Protein AF-A0A607GXM0-F1 (afdb_monomer_lite)

Foldseek 3Di:
DDDDDPVPDPDPPPPDDQDLVVQLVVLLVVVLVPDDPVCSVVSNVLLPDPPRPVVVVSSVVSVVD

Sequence (65 aa):
MATVDLSQLPQPAIIEALDFEVILAEIKQFMISKFPEEVRPAVAAALELESEPLNIIAQAFAWRE

Radius of gyration: 19.43 Å; chains: 1; bounding box: 48×20×53 Å

pLDDT: mean 90.69, std 10.98, range [54.0, 98.38]

Secondary structure (DSSP, 8-state):
-PPP-GGGSPPPTT-----HHHHHHHHHHHHHHTS-TTTHHHHHHHHT-TT-HHHHHHHHHHTT-

Structure (mmCIF, N/CA/C/O backbone):
data_AF-A0A607GXM0-F1
#
_entry.id   AF-A0A607GXM0-F1
#
loop_
_atom_site.group_PDB
_atom_site.id
_atom_site.type_symbol
_atom_site.label_atom_id
_atom_site.label_alt_id
_atom_site.label_comp_id
_atom_site.label_asym_id
_atom_site.label_entity_id
_atom_site.label_seq_id
_atom_site.pdbx_PDB_ins_code
_atom_site.Cartn_x
_atom_site.Cartn_y
_atom_site.Cartn_z
_atom_site.occupancy
_atom_site.B_iso_or_equiv
_atom_site.auth_seq_id
_atom_site.auth_comp_id
_atom_site.auth_asym_id
_atom_site.auth_atom_id
_atom_site.pdbx_PDB_model_num
ATOM 1 N N . MET A 1 1 ? -35.369 4.195 39.862 1.00 54.00 1 MET A N 1
ATOM 2 C CA . MET A 1 1 ? -34.785 3.412 38.751 1.00 54.00 1 MET A CA 1
ATOM 3 C C . MET A 1 1 ? -33.322 3.785 38.673 1.00 54.00 1 MET A C 1
ATOM 5 O O . MET A 1 1 ? -33.039 4.969 38.558 1.00 54.00 1 MET A O 1
ATOM 9 N N . ALA A 1 2 ? -32.416 2.823 38.841 1.00 67.50 2 ALA A N 1
ATOM 10 C CA . ALA A 1 2 ? -30.993 3.081 38.669 1.00 67.50 2 ALA A CA 1
ATOM 11 C C . ALA A 1 2 ? -30.727 3.272 37.171 1.00 67.50 2 ALA A C 1
ATOM 13 O O . ALA A 1 2 ? -30.989 2.377 36.371 1.00 67.50 2 ALA A O 1
ATOM 14 N N . THR A 1 3 ? -30.296 4.469 36.795 1.00 78.31 3 THR A N 1
ATOM 15 C CA . THR A 1 3 ? -29.797 4.775 35.456 1.00 78.31 3 THR A CA 1
ATOM 16 C C . THR A 1 3 ? -28.499 3.999 35.262 1.00 78.31 3 THR A C 1
ATOM 18 O O . THR A 1 3 ? -27.550 4.211 36.013 1.00 78.31 3 THR A O 1
ATOM 21 N N . VAL A 1 4 ? -28.463 3.067 34.310 1.00 78.94 4 VAL A N 1
ATOM 22 C CA . VAL A 1 4 ? -27.218 2.378 33.946 1.00 78.94 4 VAL A CA 1
ATOM 23 C C . VAL A 1 4 ? -26.300 3.394 33.274 1.00 78.94 4 VAL A C 1
ATOM 25 O O . VAL A 1 4 ? -26.685 4.015 32.285 1.00 78.94 4 VAL A O 1
ATOM 28 N N . ASP A 1 5 ? -25.103 3.572 33.828 1.00 82.44 5 ASP A N 1
ATOM 29 C CA . ASP A 1 5 ? -24.056 4.393 33.232 1.00 82.44 5 ASP A CA 1
ATOM 30 C C . ASP A 1 5 ? -23.383 3.609 32.100 1.00 82.44 5 ASP A C 1
ATOM 32 O O . ASP A 1 5 ? -22.621 2.669 32.329 1.00 82.44 5 ASP A O 1
ATOM 36 N N . LEU A 1 6 ? -2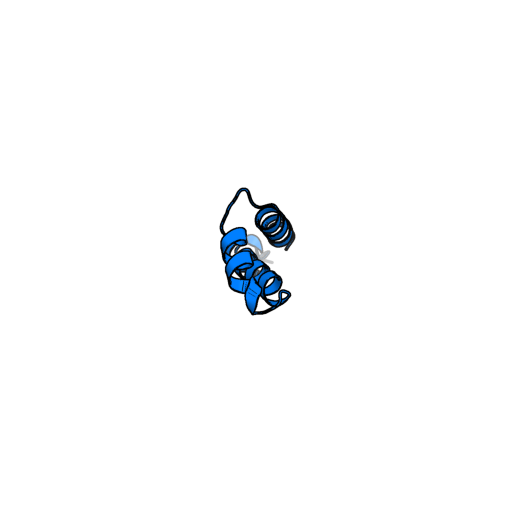3.696 3.990 30.862 1.00 80.75 6 LEU A N 1
ATOM 37 C CA . LEU A 1 6 ? -23.174 3.344 29.658 1.00 80.75 6 LEU A CA 1
ATOM 38 C C . LEU A 1 6 ? -21.656 3.525 29.494 1.00 80.75 6 LEU A C 1
ATOM 40 O O . LEU A 1 6 ? -21.052 2.769 28.741 1.00 80.75 6 LEU A O 1
ATOM 44 N N . SER A 1 7 ? -21.031 4.472 30.205 1.00 80.06 7 SER A N 1
ATOM 45 C CA . SER A 1 7 ? -19.572 4.651 30.188 1.00 80.06 7 SER A CA 1
ATOM 46 C C . SER A 1 7 ? -18.813 3.557 30.951 1.00 80.06 7 SER A C 1
ATOM 48 O O . SER A 1 7 ? -17.615 3.390 30.745 1.00 80.06 7 SER A O 1
ATOM 50 N N . GLN A 1 8 ? -19.507 2.794 31.803 1.00 82.19 8 GLN A N 1
ATOM 51 C CA . GLN A 1 8 ? -18.939 1.698 32.599 1.00 82.19 8 GLN A CA 1
ATOM 52 C C . GLN A 1 8 ? -19.012 0.341 31.886 1.00 82.19 8 GLN A C 1
ATOM 54 O O . GLN A 1 8 ? -18.556 -0.670 32.422 1.00 82.19 8 GLN A O 1
ATOM 59 N N . LEU A 1 9 ? -19.622 0.287 30.699 1.00 82.81 9 LEU A N 1
ATOM 60 C CA . LEU A 1 9 ? -19.663 -0.932 29.904 1.00 82.81 9 LEU A CA 1
ATOM 61 C C . LEU A 1 9 ? -18.303 -1.141 29.220 1.00 82.81 9 LEU A C 1
ATOM 63 O O . LEU A 1 9 ? -17.717 -0.174 28.727 1.00 82.81 9 LEU A O 1
ATOM 67 N N . PRO A 1 10 ? -17.790 -2.384 29.157 1.00 79.69 10 PRO A N 1
ATOM 68 C CA . PRO A 1 10 ? -16.600 -2.668 28.368 1.00 79.69 10 PRO A CA 1
ATOM 69 C C . PRO A 1 10 ? -16.854 -2.272 26.912 1.00 79.69 10 PRO A C 1
ATOM 71 O O . PRO A 1 10 ? -17.959 -2.470 26.395 1.00 79.69 10 PRO A O 1
ATOM 74 N N . GLN A 1 11 ? -15.835 -1.715 26.252 1.00 74.00 11 GLN A N 1
ATOM 75 C CA . GLN A 1 11 ? -15.945 -1.396 24.833 1.00 74.00 11 GLN A CA 1
ATOM 76 C C . GLN A 1 11 ? -16.350 -2.655 24.056 1.00 74.00 11 GLN A C 1
ATOM 78 O O . GLN A 1 11 ? -15.801 -3.735 24.300 1.00 74.00 11 GLN A O 1
ATOM 83 N N . PRO A 1 12 ? -17.327 -2.545 23.144 1.00 76.00 12 PRO A N 1
ATOM 84 C CA . PRO A 1 12 ? -17.745 -3.682 22.349 1.00 76.00 12 PRO A CA 1
ATOM 85 C C . PRO A 1 12 ? -16.560 -4.182 21.522 1.00 76.00 12 PRO A C 1
ATOM 87 O O . PRO A 1 12 ? -15.878 -3.396 20.870 1.00 76.00 12 PRO A O 1
ATOM 90 N N . ALA A 1 13 ? -16.373 -5.502 21.475 1.00 67.19 13 ALA A N 1
ATOM 91 C CA . ALA A 1 13 ? -15.333 -6.171 20.683 1.00 67.19 13 ALA A CA 1
ATOM 92 C C . ALA A 1 13 ? -15.485 -5.996 19.151 1.00 67.19 13 ALA A C 1
ATOM 94 O O . ALA A 1 13 ? -14.795 -6.651 18.382 1.00 67.19 13 ALA A O 1
ATOM 95 N N . ILE A 1 14 ? -16.422 -5.150 18.712 1.00 64.94 14 ILE A N 1
ATOM 96 C CA . ILE A 1 14 ? -16.745 -4.847 17.311 1.00 64.94 14 ILE A CA 1
ATOM 97 C C . ILE A 1 14 ? -15.810 -3.756 16.755 1.00 64.94 14 ILE A C 1
ATOM 99 O O . ILE A 1 14 ? -15.766 -3.545 15.548 1.00 64.94 14 ILE A O 1
ATOM 103 N N . ILE A 1 15 ? -15.053 -3.059 17.611 1.00 66.31 15 ILE A N 1
ATOM 104 C CA . ILE A 1 15 ? -14.028 -2.111 17.165 1.00 66.31 15 ILE A CA 1
ATOM 105 C C . ILE A 1 15 ? -12.788 -2.923 16.785 1.00 66.31 15 ILE A C 1
ATOM 107 O O . ILE A 1 15 ? -11.985 -3.279 17.647 1.00 66.31 15 ILE A O 1
ATOM 111 N N . GLU A 1 16 ? -12.660 -3.257 15.502 1.00 69.31 16 GLU A N 1
ATOM 112 C CA . GLU A 1 16 ? -11.415 -3.792 14.961 1.00 69.31 16 GLU A CA 1
ATOM 113 C C . GLU A 1 16 ? -10.325 -2.729 15.129 1.00 69.31 16 GLU A C 1
ATOM 115 O O . GLU A 1 16 ? -10.474 -1.583 14.700 1.00 69.31 16 GLU A O 1
ATOM 120 N N . ALA A 1 17 ? -9.257 -3.082 15.841 1.00 74.25 17 ALA A N 1
ATOM 121 C CA . ALA A 1 17 ? -8.119 -2.196 16.004 1.00 74.25 17 ALA A CA 1
ATOM 122 C C . ALA A 1 17 ? -7.336 -2.195 14.689 1.00 74.25 17 ALA A C 1
ATOM 124 O O . ALA A 1 17 ? -6.566 -3.117 14.426 1.00 74.25 17 ALA A O 1
ATOM 125 N N . LEU A 1 18 ? -7.571 -1.178 13.863 1.00 82.31 18 LEU A N 1
ATOM 126 C CA . LEU A 1 18 ? -6.813 -0.966 12.636 1.00 82.31 18 LEU A CA 1
ATOM 127 C C . LEU A 1 18 ? -5.356 -0.653 12.993 1.00 82.31 18 LEU A C 1
ATOM 129 O O . LEU A 1 18 ? -5.077 0.284 13.745 1.00 82.31 18 LEU A O 1
ATOM 133 N N . ASP A 1 19 ? -4.437 -1.450 12.453 1.00 92.75 19 ASP A N 1
ATOM 134 C CA . ASP A 1 19 ? -3.000 -1.227 12.560 1.00 92.75 19 ASP A CA 1
ATOM 135 C C . ASP A 1 19 ? -2.469 -0.765 11.202 1.00 92.75 19 ASP A C 1
ATOM 137 O O . ASP A 1 19 ? -2.579 -1.467 10.194 1.00 92.75 19 ASP A O 1
ATOM 141 N N . PHE A 1 20 ? -1.912 0.445 11.179 1.00 95.25 20 PHE A N 1
ATOM 142 C CA . PHE A 1 20 ? -1.432 1.072 9.952 1.00 95.25 20 PHE A CA 1
ATOM 143 C C . PHE A 1 20 ? -0.353 0.239 9.251 1.00 95.25 20 PHE A C 1
ATOM 145 O O . PHE A 1 20 ? -0.372 0.130 8.027 1.00 95.25 20 PHE A O 1
ATOM 152 N N . GLU A 1 21 ? 0.570 -0.364 10.002 1.00 95.44 21 GLU A N 1
ATOM 153 C CA . GLU A 1 21 ? 1.673 -1.139 9.428 1.00 95.44 21 GLU A CA 1
ATOM 154 C C . GLU A 1 21 ? 1.173 -2.464 8.845 1.00 95.44 21 GLU A C 1
ATOM 156 O O . GLU A 1 21 ? 1.651 -2.900 7.794 1.00 95.44 21 GLU A O 1
ATOM 161 N N . VAL A 1 22 ? 0.162 -3.075 9.472 1.00 95.69 22 VAL A N 1
ATOM 162 C CA . VAL A 1 22 ? -0.523 -4.255 8.920 1.00 95.69 22 VAL A CA 1
ATOM 163 C C . VAL A 1 22 ? -1.198 -3.907 7.592 1.00 95.69 22 VAL A C 1
ATOM 165 O O . VAL A 1 22 ? -0.936 -4.560 6.581 1.00 95.69 22 VAL A O 1
ATOM 168 N N . ILE A 1 23 ? -1.993 -2.835 7.562 1.00 96.25 23 ILE A N 1
ATOM 169 C CA . ILE A 1 23 ? -2.711 -2.394 6.356 1.00 96.25 23 ILE A CA 1
ATOM 170 C C . ILE A 1 23 ? -1.723 -2.007 5.244 1.00 96.25 23 ILE A C 1
ATOM 172 O O . ILE A 1 23 ? -1.890 -2.389 4.082 1.00 96.25 23 ILE A O 1
ATOM 176 N N . LEU A 1 24 ? -0.647 -1.291 5.582 1.00 97.62 24 LEU A N 1
ATOM 177 C CA . LEU A 1 24 ? 0.394 -0.911 4.630 1.00 97.62 24 LEU A CA 1
ATOM 178 C C . LEU A 1 24 ? 1.077 -2.140 4.016 1.00 97.62 24 LEU A C 1
ATOM 180 O O . LEU A 1 24 ? 1.295 -2.173 2.801 1.00 97.62 24 LEU A O 1
ATOM 184 N N . ALA A 1 25 ? 1.396 -3.157 4.819 1.00 97.31 25 ALA A N 1
ATOM 185 C CA . ALA A 1 25 ? 1.998 -4.393 4.328 1.00 97.31 25 ALA A CA 1
ATOM 186 C C . ALA A 1 25 ? 1.068 -5.132 3.348 1.00 97.31 25 ALA A C 1
ATOM 188 O O . ALA A 1 25 ? 1.521 -5.587 2.292 1.00 97.31 25 ALA A O 1
ATOM 189 N N . GLU A 1 26 ? -0.229 -5.203 3.650 1.00 97.38 26 GLU A N 1
ATOM 190 C CA . GLU A 1 26 ? -1.237 -5.807 2.772 1.00 97.38 26 GLU A CA 1
ATOM 191 C C . GLU A 1 26 ? -1.369 -5.050 1.445 1.00 97.38 26 GLU A C 1
ATOM 193 O O . GLU A 1 26 ? -1.340 -5.657 0.368 1.0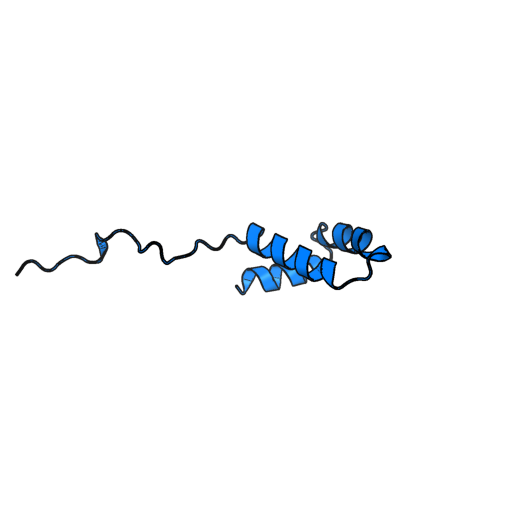0 97.38 26 GLU A O 1
ATOM 198 N N . ILE A 1 27 ? -1.422 -3.716 1.496 1.00 97.81 27 ILE A N 1
ATOM 199 C CA . ILE A 1 27 ? -1.476 -2.860 0.305 1.00 97.81 27 ILE A CA 1
ATOM 200 C C . ILE A 1 27 ? -0.216 -3.029 -0.547 1.00 97.81 27 ILE A C 1
ATOM 202 O O . ILE A 1 27 ? -0.320 -3.201 -1.765 1.00 97.81 27 ILE A O 1
ATOM 206 N N . LYS A 1 28 ? 0.978 -3.034 0.060 1.00 98.12 28 LYS A N 1
ATOM 207 C CA . LYS A 1 28 ? 2.243 -3.261 -0.656 1.00 98.12 28 LYS A CA 1
ATOM 208 C C . LYS A 1 28 ? 2.241 -4.613 -1.371 1.00 98.12 28 LYS A C 1
ATOM 210 O O . LYS A 1 28 ? 2.576 -4.677 -2.556 1.00 98.12 28 LYS A O 1
ATOM 215 N N . GLN A 1 29 ? 1.813 -5.686 -0.701 1.00 98.00 29 GLN A N 1
ATOM 216 C CA . GLN A 1 29 ? 1.696 -7.009 -1.326 1.00 98.00 29 GLN A CA 1
ATOM 217 C C . GLN A 1 29 ? 0.686 -7.015 -2.476 1.00 98.00 29 GLN A C 1
ATOM 219 O O . GLN A 1 29 ? 0.966 -7.553 -3.555 1.00 98.00 29 GLN A O 1
ATOM 224 N N . PHE A 1 30 ? -0.465 -6.370 -2.282 1.00 97.94 30 PHE A N 1
ATOM 225 C CA . PHE A 1 30 ? -1.464 -6.216 -3.329 1.00 97.94 30 PHE A CA 1
ATOM 226 C C . PHE A 1 30 ? -0.891 -5.483 -4.546 1.00 97.94 30 PHE A C 1
ATOM 228 O O . PHE A 1 30 ? -1.064 -5.960 -5.670 1.00 97.94 30 PHE A O 1
ATOM 235 N N . MET A 1 31 ? -0.162 -4.382 -4.347 1.00 97.75 31 MET A N 1
ATOM 236 C CA . MET A 1 31 ? 0.495 -3.634 -5.421 1.00 97.75 31 MET A CA 1
ATOM 237 C C . MET A 1 31 ? 1.513 -4.500 -6.170 1.00 97.75 31 MET A C 1
ATOM 239 O O . MET A 1 31 ? 1.437 -4.588 -7.395 1.00 97.75 31 MET A O 1
ATOM 243 N N . ILE A 1 32 ? 2.406 -5.200 -5.458 1.00 98.25 32 ILE A N 1
ATOM 244 C CA . ILE A 1 32 ? 3.414 -6.096 -6.056 1.00 98.25 32 ILE A CA 1
ATOM 245 C C . ILE A 1 32 ? 2.745 -7.168 -6.926 1.00 98.25 32 ILE A C 1
ATOM 247 O O . ILE A 1 32 ? 3.212 -7.446 -8.031 1.00 98.25 32 ILE A O 1
ATOM 251 N N . SER A 1 33 ? 1.612 -7.728 -6.483 1.00 97.94 33 SER A N 1
ATOM 252 C CA . SER A 1 33 ? 0.887 -8.770 -7.226 1.00 97.94 33 SER A CA 1
ATOM 253 C C . SER A 1 33 ? 0.435 -8.340 -8.629 1.00 97.94 33 SER A C 1
ATOM 255 O O . SER A 1 33 ? 0.209 -9.195 -9.486 1.00 97.94 33 SER A O 1
ATOM 257 N N . LYS A 1 34 ? 0.310 -7.028 -8.885 1.00 97.88 34 LYS A N 1
ATOM 258 C CA . LYS A 1 34 ? -0.136 -6.482 -10.178 1.00 97.88 34 LYS A CA 1
ATOM 259 C C . LYS A 1 34 ? 0.969 -6.385 -11.224 1.00 97.88 34 LYS A C 1
ATOM 261 O O . LYS A 1 34 ? 0.662 -6.161 -12.392 1.00 97.88 34 LYS A O 1
ATOM 266 N N . PHE A 1 35 ? 2.225 -6.577 -10.835 1.00 97.38 35 PHE A N 1
ATOM 267 C CA . PHE A 1 35 ? 3.353 -6.548 -11.758 1.00 97.38 35 PHE A CA 1
ATOM 268 C C . PHE A 1 35 ? 3.694 -7.952 -12.299 1.00 97.38 35 PHE A C 1
ATOM 270 O O . PHE A 1 35 ? 3.438 -8.950 -11.609 1.00 97.38 35 PHE A O 1
ATOM 277 N N . PRO A 1 36 ? 4.291 -8.051 -13.507 1.00 98.38 36 PRO A N 1
ATOM 278 C CA . PRO A 1 36 ? 4.877 -9.295 -14.017 1.00 98.38 36 PRO A CA 1
ATOM 279 C C . PRO A 1 36 ? 5.907 -9.883 -13.047 1.00 98.38 36 PRO A C 1
ATOM 281 O O . PRO A 1 36 ? 6.627 -9.134 -12.383 1.00 98.38 36 PRO A O 1
ATOM 284 N N . GLU A 1 37 ? 5.979 -11.212 -12.952 1.00 98.00 37 GLU A N 1
ATOM 285 C CA . GLU A 1 37 ? 6.799 -11.912 -11.951 1.00 98.00 37 GLU A CA 1
ATOM 286 C C . GLU A 1 37 ? 8.274 -11.527 -12.010 1.00 98.00 37 GLU A C 1
ATOM 288 O O . GLU A 1 37 ? 8.917 -11.378 -10.973 1.00 98.00 37 GLU A O 1
ATOM 293 N N . GLU A 1 38 ? 8.778 -11.274 -13.214 1.00 98.25 38 GLU A N 1
ATOM 294 C CA . GLU A 1 38 ? 10.168 -10.932 -13.487 1.00 98.25 38 GLU A CA 1
ATOM 295 C C . GLU A 1 38 ? 10.576 -9.598 -12.849 1.00 98.25 38 GLU A C 1
ATOM 297 O O . GLU A 1 38 ? 11.742 -9.406 -12.511 1.00 98.25 38 GLU A O 1
ATOM 302 N N . VAL A 1 39 ? 9.624 -8.676 -12.664 1.00 97.75 39 VAL A N 1
ATOM 303 C CA . VAL A 1 39 ? 9.888 -7.334 -12.121 1.00 97.75 39 VAL A CA 1
ATOM 304 C C . VAL A 1 39 ? 9.397 -7.153 -10.682 1.00 97.75 39 VAL A C 1
ATOM 306 O O . VAL A 1 39 ? 9.779 -6.176 -10.037 1.00 97.75 39 VAL A O 1
ATOM 309 N N . ARG A 1 40 ? 8.609 -8.091 -10.133 1.00 98.19 40 ARG A N 1
ATOM 310 C CA . ARG A 1 40 ? 8.136 -8.040 -8.734 1.00 98.19 40 ARG A CA 1
ATOM 311 C C . ARG A 1 40 ? 9.262 -7.837 -7.712 1.00 98.19 40 ARG A C 1
ATOM 313 O O . ARG A 1 40 ? 9.053 -7.021 -6.817 1.00 98.19 40 ARG A O 1
ATOM 320 N N . PRO A 1 41 ? 10.445 -8.481 -7.823 1.00 98.00 41 PRO A N 1
ATOM 321 C CA . PRO A 1 41 ? 11.536 -8.247 -6.876 1.00 98.00 41 PRO A CA 1
ATOM 322 C C . PRO A 1 41 ? 12.029 -6.795 -6.869 1.00 98.00 41 PRO A C 1
ATOM 324 O O . PRO A 1 41 ? 12.294 -6.240 -5.807 1.00 98.00 41 PRO A O 1
ATOM 327 N N . ALA A 1 42 ? 12.110 -6.158 -8.042 1.00 97.56 42 ALA A N 1
ATOM 328 C CA . ALA A 1 42 ? 12.529 -4.763 -8.157 1.00 97.56 42 ALA A CA 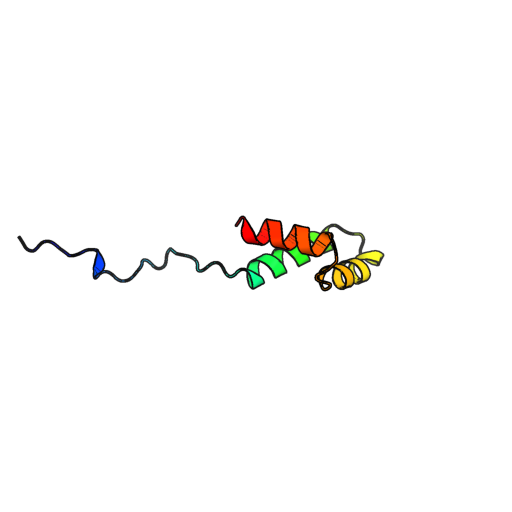1
ATOM 329 C C . ALA A 1 42 ? 11.477 -3.805 -7.577 1.00 97.56 42 ALA A C 1
ATOM 331 O O . ALA A 1 42 ? 11.822 -2.858 -6.876 1.00 97.56 42 ALA A O 1
ATOM 332 N N . VAL A 1 43 ? 10.191 -4.082 -7.817 1.00 97.69 43 VAL A N 1
ATOM 333 C CA . VAL A 1 43 ? 9.081 -3.301 -7.247 1.00 97.69 43 VAL A CA 1
ATOM 334 C C . VAL A 1 43 ? 9.028 -3.443 -5.727 1.00 97.69 43 VAL A C 1
ATOM 336 O O . VAL A 1 43 ? 8.855 -2.445 -5.033 1.00 97.69 43 VAL A O 1
ATOM 339 N N . ALA A 1 44 ? 9.211 -4.658 -5.203 1.00 97.81 44 ALA A N 1
ATOM 340 C CA . ALA A 1 44 ? 9.269 -4.901 -3.766 1.00 97.81 44 ALA A CA 1
ATOM 341 C C . ALA A 1 44 ? 10.414 -4.114 -3.116 1.00 97.81 44 ALA A C 1
ATOM 343 O O . ALA A 1 44 ? 10.196 -3.447 -2.114 1.00 97.81 44 ALA A O 1
ATOM 344 N N . ALA A 1 45 ? 11.604 -4.117 -3.727 1.00 97.75 45 ALA A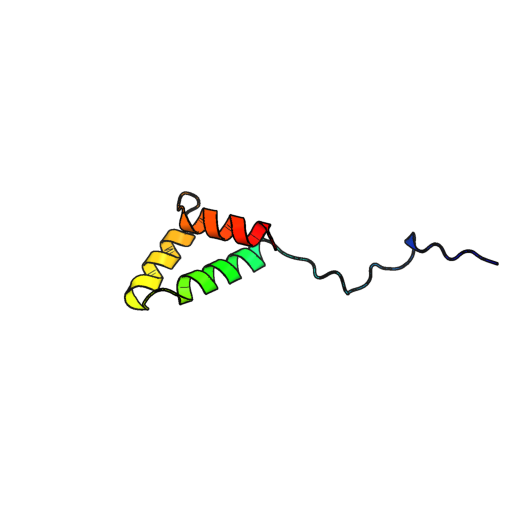 N 1
ATOM 345 C CA . ALA A 1 45 ? 12.734 -3.331 -3.240 1.00 97.75 45 ALA A CA 1
ATOM 346 C C . ALA A 1 45 ? 12.451 -1.817 -3.249 1.00 97.75 45 ALA A C 1
ATOM 348 O O . ALA A 1 45 ? 12.794 -1.131 -2.291 1.00 97.75 45 ALA A O 1
ATOM 349 N N . ALA A 1 46 ? 11.799 -1.297 -4.295 1.00 96.56 46 ALA A N 1
ATOM 350 C CA . ALA A 1 46 ? 11.417 0.114 -4.357 1.00 96.56 46 ALA A CA 1
ATOM 351 C C . ALA A 1 46 ? 10.377 0.485 -3.281 1.00 96.56 46 ALA A C 1
ATOM 353 O O . ALA A 1 46 ? 10.481 1.535 -2.660 1.00 96.56 46 ALA A O 1
ATOM 354 N N . LEU A 1 47 ? 9.402 -0.385 -3.002 1.00 97.19 47 LEU A N 1
ATOM 355 C CA . LEU A 1 47 ? 8.381 -0.144 -1.973 1.00 97.19 47 LEU A CA 1
ATOM 356 C C . LEU A 1 47 ? 8.938 -0.076 -0.541 1.00 97.19 47 LEU A C 1
ATOM 358 O O . LEU A 1 47 ? 8.252 0.432 0.343 1.00 97.19 47 LEU A O 1
ATOM 362 N N . GLU A 1 48 ? 10.163 -0.541 -0.301 1.00 96.88 48 GLU A N 1
ATOM 363 C CA . GLU A 1 48 ? 10.830 -0.422 1.002 1.00 96.88 48 GLU A CA 1
ATOM 364 C C . GLU A 1 48 ? 11.547 0.918 1.202 1.00 96.88 48 GLU A C 1
ATOM 366 O O . GLU A 1 48 ? 11.900 1.276 2.323 1.00 96.88 48 GLU A O 1
ATOM 371 N N . LEU A 1 49 ? 11.745 1.695 0.138 1.00 97.75 49 LEU A N 1
ATOM 372 C CA . LEU A 1 49 ? 12.388 2.999 0.225 1.00 97.75 49 LEU A CA 1
ATOM 373 C C . LEU A 1 49 ? 11.348 4.085 0.536 1.00 97.75 49 LEU A C 1
ATOM 375 O O . LEU A 1 49 ? 10.369 4.266 -0.186 1.00 97.75 49 LEU A O 1
ATOM 379 N N . GLU A 1 50 ? 11.567 4.862 1.597 1.00 95.12 50 GLU A N 1
ATOM 380 C CA . GLU A 1 50 ? 10.672 5.967 1.989 1.00 95.12 50 GLU A CA 1
ATOM 381 C C . GLU A 1 50 ? 10.572 7.071 0.927 1.00 95.12 50 GLU A C 1
ATOM 383 O O . GLU A 1 50 ? 9.534 7.713 0.787 1.00 95.12 50 GLU A O 1
ATOM 388 N N . SER A 1 51 ? 11.637 7.278 0.149 1.00 96.06 51 SER A N 1
ATOM 389 C CA . SER A 1 51 ? 11.674 8.279 -0.918 1.00 96.06 51 SER A CA 1
ATOM 390 C C . SER A 1 51 ? 10.924 7.864 -2.184 1.00 96.06 51 SER A C 1
ATOM 392 O O . SER A 1 51 ? 10.713 8.702 -3.061 1.00 96.06 51 SER A O 1
ATOM 394 N N . GLU A 1 52 ? 10.562 6.586 -2.325 1.00 97.94 52 GLU A N 1
ATOM 395 C CA . GLU A 1 52 ? 9.956 6.090 -3.557 1.00 97.94 52 GLU A CA 1
ATOM 396 C C . GLU A 1 52 ? 8.479 6.496 -3.654 1.00 97.94 52 GLU A C 1
ATOM 398 O O . GLU A 1 52 ? 7.693 6.220 -2.741 1.00 97.94 52 GLU A O 1
ATOM 403 N N . PRO A 1 53 ? 8.045 7.086 -4.787 1.00 97.38 53 PRO A N 1
ATOM 404 C CA . PRO A 1 53 ? 6.660 7.517 -4.966 1.00 97.38 53 PRO A CA 1
ATOM 405 C C . PRO A 1 53 ? 5.634 6.402 -4.747 1.00 97.38 53 PRO A C 1
ATOM 407 O O . PRO A 1 53 ? 4.546 6.663 -4.242 1.00 97.38 53 PRO A O 1
ATOM 410 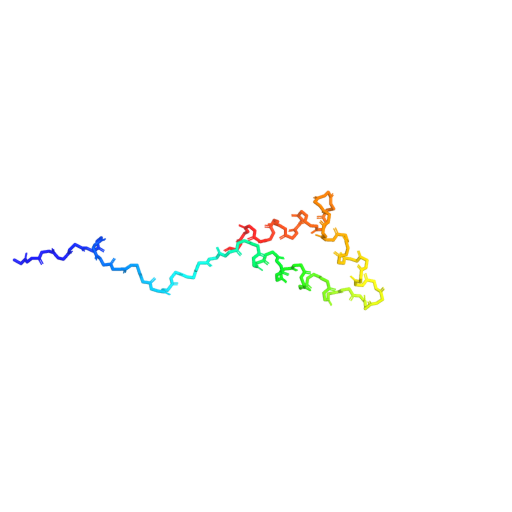N N . LEU A 1 54 ? 5.967 5.153 -5.097 1.00 96.06 54 LEU A N 1
ATOM 411 C CA . LEU A 1 54 ? 5.064 4.018 -4.887 1.00 96.06 54 LEU A CA 1
ATOM 412 C C . LEU A 1 54 ? 4.821 3.733 -3.401 1.00 96.06 54 LEU A C 1
ATOM 414 O O . LEU A 1 54 ? 3.694 3.401 -3.039 1.00 96.06 54 LEU A O 1
ATOM 418 N N . ASN A 1 55 ? 5.835 3.895 -2.547 1.00 97.94 55 ASN A N 1
ATOM 419 C CA . ASN A 1 55 ? 5.691 3.702 -1.105 1.00 97.94 55 ASN A CA 1
ATOM 420 C C . ASN A 1 55 ? 4.838 4.823 -0.491 1.00 97.94 55 ASN A C 1
ATOM 422 O O . ASN A 1 55 ? 3.917 4.550 0.272 1.00 97.94 55 ASN A O 1
ATOM 426 N N . ILE A 1 56 ? 5.056 6.073 -0.914 1.00 98.12 56 ILE A N 1
ATOM 427 C CA . ILE A 1 56 ? 4.238 7.224 -0.495 1.00 98.12 56 ILE A CA 1
ATOM 428 C C . ILE A 1 56 ? 2.765 7.022 -0.881 1.00 98.12 56 ILE A C 1
ATOM 430 O O . ILE A 1 56 ? 1.864 7.280 -0.083 1.00 98.12 56 ILE A O 1
ATOM 434 N N . ILE A 1 57 ? 2.502 6.528 -2.096 1.00 97.94 57 ILE A N 1
ATOM 435 C CA . ILE A 1 57 ? 1.141 6.205 -2.537 1.00 97.94 57 ILE A CA 1
ATOM 436 C C . ILE A 1 57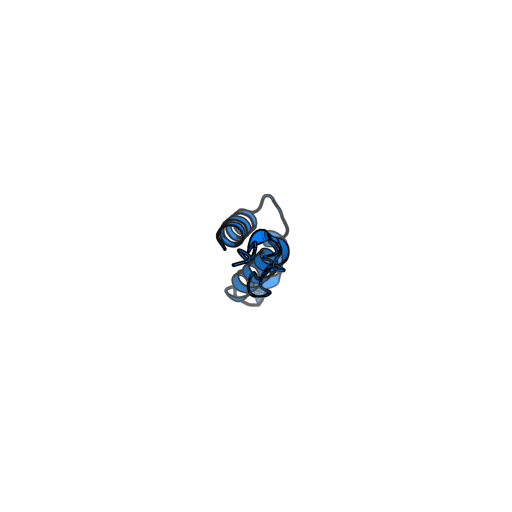 ? 0.546 5.092 -1.662 1.00 97.94 57 ILE A C 1
ATOM 438 O O . ILE A 1 57 ? -0.577 5.251 -1.192 1.00 97.94 57 ILE A O 1
ATOM 442 N N . ALA A 1 58 ? 1.283 4.008 -1.394 1.00 97.88 58 ALA A N 1
ATOM 443 C CA . ALA A 1 58 ? 0.819 2.915 -0.535 1.00 97.88 58 ALA A CA 1
ATOM 444 C C . ALA A 1 58 ? 0.440 3.403 0.877 1.00 97.88 58 ALA A C 1
ATOM 446 O O . ALA A 1 58 ? -0.630 3.062 1.377 1.00 97.88 58 ALA A O 1
ATOM 447 N N . GLN A 1 59 ? 1.261 4.273 1.474 1.00 97.81 59 GLN A N 1
ATOM 448 C CA . GLN A 1 59 ? 0.988 4.904 2.770 1.00 97.81 59 GLN A CA 1
ATOM 449 C C . GLN A 1 59 ? -0.264 5.787 2.740 1.00 97.81 59 GLN A C 1
ATOM 451 O O . GLN A 1 59 ? -1.064 5.757 3.672 1.00 97.81 59 GLN A O 1
ATOM 456 N N . ALA A 1 60 ? -0.477 6.542 1.658 1.00 97.75 60 ALA A N 1
ATOM 457 C CA . ALA A 1 60 ? -1.679 7.355 1.503 1.00 97.75 60 ALA A CA 1
ATOM 458 C C . ALA A 1 60 ? -2.959 6.505 1.421 1.00 97.75 60 ALA A C 1
ATOM 460 O O . ALA A 1 60 ? -3.996 6.938 1.915 1.00 97.75 60 ALA A O 1
ATOM 461 N N . PHE A 1 61 ? -2.902 5.308 0.824 1.00 96.69 61 PHE A N 1
ATOM 462 C CA . PHE A 1 61 ? -4.018 4.359 0.860 1.00 96.69 61 PHE A CA 1
ATOM 463 C C . PHE A 1 61 ? -4.211 3.766 2.258 1.00 96.69 61 PHE A C 1
ATOM 465 O O . PHE A 1 61 ? -5.334 3.788 2.748 1.00 96.69 61 PHE A O 1
ATOM 472 N N . ALA A 1 62 ? -3.134 3.330 2.921 1.00 96.62 62 ALA A N 1
ATOM 473 C CA . ALA A 1 62 ? -3.200 2.756 4.268 1.00 96.62 62 ALA A CA 1
ATOM 474 C C . ALA A 1 62 ? -3.775 3.731 5.306 1.00 96.62 62 ALA A C 1
ATOM 476 O O . ALA A 1 62 ? -4.502 3.328 6.201 1.00 96.62 62 ALA A O 1
ATOM 477 N N . TRP A 1 63 ? -3.493 5.027 5.162 1.00 95.81 63 TRP A N 1
ATOM 478 C CA . TRP A 1 63 ? -4.030 6.067 6.042 1.00 95.81 63 TRP A CA 1
ATOM 479 C C . TRP A 1 63 ? -5.531 6.346 5.840 1.00 95.81 63 TRP A C 1
ATOM 481 O O . TRP A 1 63 ? -6.165 6.955 6.700 1.00 95.81 63 TRP A O 1
ATOM 491 N N . ARG A 1 64 ? -6.098 5.999 4.676 1.00 93.50 64 ARG A N 1
ATOM 492 C CA . ARG A 1 64 ? -7.510 6.278 4.355 1.00 93.50 64 ARG A CA 1
ATOM 493 C C . ARG A 1 64 ? -8.479 5.181 4.788 1.00 93.50 64 ARG A C 1
ATOM 495 O O . ARG A 1 64 ? -9.683 5.430 4.688 1.00 93.50 64 ARG A O 1
ATOM 502 N N . GLU A 1 65 ? -7.962 4.029 5.189 1.00 84.56 65 GLU A N 1
ATOM 503 C CA . GLU A 1 65 ? -8.731 2.897 5.715 1.00 84.56 65 GLU A CA 1
ATOM 504 C C . GLU A 1 65 ? -9.094 3.131 7.189 1.00 84.56 65 GLU A C 1
ATOM 506 O O . GLU A 1 65 ? -10.284 2.948 7.532 1.00 84.56 65 GLU A O 1
#

Organism: Salmonella enterica (NCBI:txid28901)